Protein AF-A0A1S8B8C2-F1 (afdb_monomer_lite)

Radius of gyration: 16.35 Å; chains: 1; bounding box: 30×33×63 Å

Organism: NCBI:txid420778

Foldseek 3Di:
DDDPDDDDLLVDAPVHAAAPEDELCVQQNDDVLVVLDGDPSSLVSLLVSCVSQVVRVYFYEYPPQDPPPPSSSVSVQLSNVVSPGRDYDDPCVVVVVVDDPPDSDPPDDPPD

pLDDT: mean 82.97, std 16.36, range [35.88, 97.81]

Secondary structure (DSSP, 8-state):
--------TTS--TTT-SEEEEEHHHHT-STTGGGTS--HHHHHHHHHHHHHHHHTT-EEEEE----SSHHHHHHHHHHHHHTT-SB---S-HHHHHHS-SS-S--TTS---

InterPro domains:
  IPR051236 Histone acetyltransferase RTT109-like [PTHR31571] (10-101)

Structure (mmCIF, N/CA/C/O backbone):
data_AF-A0A1S8B8C2-F1
#
_entry.id   AF-A0A1S8B8C2-F1
#
loop_
_atom_site.group_PDB
_atom_site.id
_atom_site.type_symbol
_atom_site.label_atom_id
_atom_site.label_alt_id
_atom_site.label_comp_id
_atom_site.label_asym_id
_atom_site.label_entity_id
_atom_site.label_seq_id
_atom_site.pdbx_PDB_ins_code
_atom_site.Cartn_x
_atom_site.Cartn_y
_atom_site.Cartn_z
_atom_site.occupancy
_atom_site.B_iso_or_equiv
_atom_site.auth_seq_id
_atom_site.auth_comp_id
_atom_site.auth_asym_id
_atom_site.auth_atom_id
_atom_site.pdbx_PDB_model_num
ATOM 1 N N . MET A 1 1 ? -11.289 17.512 36.347 1.00 37.88 1 MET A N 1
ATOM 2 C CA . MET A 1 1 ? -10.436 17.604 35.142 1.00 37.88 1 MET A CA 1
ATOM 3 C C . MET A 1 1 ? -10.036 16.193 34.740 1.00 37.88 1 MET A C 1
ATOM 5 O O . MET A 1 1 ? -9.340 15.548 35.509 1.00 37.88 1 MET A O 1
ATOM 9 N N . GLN A 1 2 ? -10.527 15.674 33.611 1.00 40.94 2 GLN A N 1
ATOM 10 C CA . GLN A 1 2 ? -9.986 14.432 33.044 1.00 40.94 2 GLN A CA 1
ATOM 11 C C . GLN A 1 2 ? -8.640 14.750 32.377 1.00 40.94 2 GLN A C 1
ATOM 13 O O . GLN A 1 2 ? -8.565 15.756 31.668 1.00 40.94 2 GLN A O 1
ATOM 18 N N . PRO A 1 3 ? -7.582 13.951 32.596 1.00 53.09 3 PRO A N 1
ATOM 19 C CA . PRO A 1 3 ? -6.315 14.180 31.925 1.00 53.09 3 PRO A CA 1
ATOM 20 C C . PRO A 1 3 ? -6.496 13.920 30.426 1.00 53.09 3 PRO A C 1
ATOM 22 O O . PRO A 1 3 ? -7.068 12.908 30.022 1.00 53.09 3 PRO A O 1
ATOM 25 N N . SER A 1 4 ? -6.019 14.851 29.602 1.00 51.94 4 SER A N 1
ATOM 26 C CA . SER A 1 4 ? -5.950 14.708 28.153 1.00 51.94 4 SER A CA 1
ATOM 27 C C . SER A 1 4 ? -4.981 13.581 27.802 1.00 51.94 4 SER A C 1
ATOM 29 O O . SER A 1 4 ? -3.775 13.776 27.669 1.00 51.94 4 SER A O 1
ATOM 31 N N . SER A 1 5 ? -5.511 12.370 27.656 1.00 56.09 5 SER A N 1
ATOM 32 C CA . SER A 1 5 ? -4.779 11.254 27.075 1.00 56.09 5 SER A CA 1
ATOM 33 C C . SER A 1 5 ? -4.371 11.640 25.653 1.00 56.09 5 SER A C 1
ATOM 35 O O . SER A 1 5 ? -5.231 11.811 24.783 1.00 56.09 5 SER A O 1
ATOM 37 N N . GLY A 1 6 ? -3.065 11.776 25.408 1.00 59.19 6 GLY A N 1
ATOM 38 C CA . GLY A 1 6 ? -2.514 11.755 24.053 1.00 59.19 6 GLY A CA 1
ATOM 39 C C . GLY A 1 6 ? -3.019 10.521 23.289 1.00 59.19 6 GLY A C 1
ATOM 40 O O . GLY A 1 6 ? -3.551 9.598 23.911 1.00 59.19 6 GLY A O 1
ATOM 41 N N . PRO A 1 7 ? -2.915 10.487 21.949 1.00 49.34 7 PRO A N 1
ATOM 42 C CA . PRO A 1 7 ? -3.485 9.398 21.165 1.00 49.34 7 PRO A CA 1
ATOM 43 C C . PRO A 1 7 ? -2.937 8.062 21.672 1.00 49.34 7 PRO A C 1
ATOM 45 O O . PRO A 1 7 ? -1.757 7.757 21.519 1.00 49.34 7 PRO A O 1
ATOM 48 N N . THR A 1 8 ? -3.804 7.279 22.310 1.00 58.06 8 THR A N 1
ATOM 49 C CA . THR A 1 8 ? -3.494 5.910 22.699 1.00 58.06 8 THR A CA 1
ATOM 50 C C . THR A 1 8 ? -3.240 5.113 21.421 1.00 58.06 8 THR A C 1
ATOM 52 O O . THR A 1 8 ? -3.857 5.368 20.380 1.00 58.06 8 THR A O 1
ATOM 55 N N . LEU A 1 9 ? -2.322 4.144 21.477 1.00 58.97 9 LEU A N 1
ATOM 56 C CA . LEU A 1 9 ? -1.929 3.320 20.322 1.00 58.97 9 LEU A CA 1
ATOM 57 C C . LEU A 1 9 ? -3.110 2.554 19.680 1.00 58.97 9 LEU A C 1
ATOM 59 O O . LEU A 1 9 ? -2.959 2.004 18.587 1.00 58.97 9 LEU A O 1
ATOM 63 N N . ASP A 1 10 ? -4.286 2.567 20.314 1.00 67.88 10 ASP A N 1
ATOM 64 C CA . ASP A 1 10 ? -5.479 1.805 19.941 1.00 67.88 10 ASP A CA 1
ATOM 65 C C . ASP A 1 10 ? -6.710 2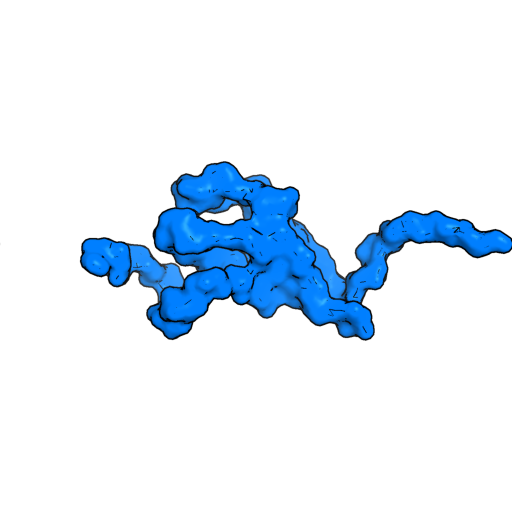.681 19.658 1.00 67.88 10 ASP A C 1
ATOM 67 O O . ASP A 1 10 ? -7.845 2.211 19.714 1.00 67.88 10 ASP A O 1
ATOM 71 N N . ARG A 1 11 ? -6.504 3.958 19.304 1.00 82.31 11 ARG A N 1
ATOM 72 C CA . ARG A 1 11 ? -7.590 4.884 18.929 1.00 82.31 11 ARG A CA 1
ATOM 73 C C . ARG A 1 11 ? -8.522 4.334 17.836 1.00 82.31 11 ARG A C 1
ATOM 75 O O . ARG A 1 11 ? -9.713 4.640 17.842 1.00 82.31 11 ARG A O 1
ATOM 82 N N . PHE A 1 12 ? -7.986 3.544 16.906 1.00 88.06 12 PHE A N 1
ATOM 83 C CA . PHE A 1 12 ? -8.731 2.979 15.780 1.00 88.06 12 PHE A CA 1
ATOM 84 C C . PHE A 1 12 ? -8.633 1.454 15.751 1.00 88.06 12 PHE A C 1
ATOM 86 O O . PHE A 1 12 ? -7.537 0.896 15.857 1.00 88.06 12 PHE A O 1
ATOM 93 N N . ASN A 1 13 ? -9.777 0.793 15.583 1.00 92.00 13 ASN A N 1
ATOM 94 C CA . ASN A 1 13 ? -9.913 -0.661 15.501 1.00 92.00 13 ASN A CA 1
ATOM 95 C C . ASN A 1 13 ? -11.188 -1.041 14.720 1.00 92.00 13 ASN A C 1
ATOM 97 O O . ASN A 1 13 ? -11.907 -0.170 14.230 1.00 92.00 13 ASN A O 1
ATOM 101 N N . SER A 1 14 ? -11.470 -2.338 14.598 1.00 93.25 14 SER A N 1
ATOM 102 C CA . SER A 1 14 ? -12.595 -2.852 13.807 1.00 93.25 14 SER A CA 1
ATOM 103 C C . SER A 1 14 ? -13.992 -2.396 14.254 1.00 93.25 14 SER A C 1
ATOM 105 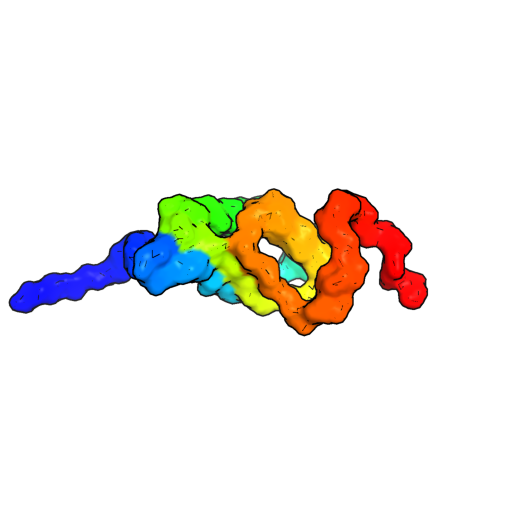O O . SER A 1 14 ? -14.923 -2.501 13.460 1.00 93.25 14 SER A O 1
ATOM 107 N N . THR A 1 15 ? -14.176 -1.880 15.476 1.00 94.44 15 THR A N 1
ATOM 108 C CA . THR A 1 15 ? -15.487 -1.384 15.943 1.00 94.44 15 THR A CA 1
ATOM 109 C C . THR A 1 15 ? -15.788 0.037 15.476 1.00 94.44 15 THR A C 1
ATOM 111 O O . THR A 1 15 ? -16.950 0.433 15.442 1.00 94.44 15 THR A O 1
ATOM 114 N N . ASN A 1 16 ? -14.760 0.813 15.113 1.00 94.44 16 ASN A N 1
ATOM 115 C CA . ASN A 1 16 ? -14.900 2.228 14.761 1.00 94.44 16 ASN A CA 1
ATOM 116 C C . ASN A 1 16 ? -14.247 2.607 13.425 1.00 94.44 16 ASN A C 1
ATOM 118 O O . ASN A 1 16 ? -14.250 3.775 13.036 1.00 94.44 16 ASN A O 1
ATOM 122 N N . SER A 1 17 ? -13.643 1.651 12.723 1.00 94.38 17 SER A N 1
ATOM 123 C CA . SER A 1 17 ? -12.959 1.872 11.455 1.00 94.38 17 SER A CA 1
ATOM 124 C C . SER A 1 17 ? -12.906 0.585 10.640 1.00 94.38 17 SER A C 1
ATOM 126 O O . SER A 1 17 ? -12.762 -0.507 11.178 1.00 94.38 17 SER A O 1
ATOM 128 N N . TYR A 1 18 ? -12.982 0.720 9.317 1.00 95.50 18 TYR A N 1
ATOM 129 C CA . TYR A 1 18 ? -12.834 -0.411 8.395 1.00 95.50 18 TYR A CA 1
ATOM 130 C C . TYR A 1 18 ? -11.419 -0.486 7.804 1.00 95.50 18 TYR A C 1
ATOM 132 O O . TYR A 1 18 ? -10.830 -1.563 7.688 1.00 95.50 18 TYR A O 1
ATOM 140 N N . TYR A 1 19 ? -10.840 0.675 7.479 1.00 96.56 19 TYR A N 1
ATOM 141 C CA . TYR A 1 19 ? -9.507 0.785 6.893 1.00 96.56 19 TYR A CA 1
ATOM 142 C C . TYR A 1 19 ? -8.483 1.351 7.873 1.00 96.56 19 TYR A C 1
ATOM 144 O O . TYR A 1 19 ? -8.769 2.277 8.627 1.00 96.56 19 TYR A O 1
ATOM 152 N N . ALA A 1 20 ? -7.245 0.880 7.749 1.00 96.19 20 ALA A N 1
ATOM 153 C CA . ALA A 1 20 ? -6.065 1.651 8.119 1.00 96.19 20 ALA A CA 1
ATOM 154 C C . ALA A 1 20 ? -5.505 2.267 6.829 1.00 96.19 20 ALA A C 1
ATOM 156 O O . ALA A 1 20 ? -4.829 1.589 6.055 1.00 96.19 20 ALA A O 1
ATOM 157 N N . SER A 1 21 ? -5.869 3.523 6.560 1.00 96.12 21 SER A N 1
ATOM 158 C CA . SER A 1 21 ? -5.620 4.188 5.276 1.00 96.12 21 SER A CA 1
ATOM 159 C C . SER A 1 21 ? -4.551 5.272 5.406 1.00 96.12 21 SER A C 1
ATOM 161 O O . SER A 1 21 ? -4.697 6.183 6.220 1.00 96.12 21 SER A O 1
ATOM 163 N N . VAL A 1 22 ? -3.497 5.215 4.587 1.00 95.94 22 VAL A N 1
ATOM 164 C CA . VAL A 1 22 ? -2.386 6.182 4.640 1.00 95.94 22 VAL A CA 1
ATOM 165 C C . VAL A 1 22 ? -1.822 6.514 3.257 1.00 95.94 22 VAL A C 1
ATOM 167 O O . VAL A 1 22 ? -1.952 5.752 2.302 1.00 95.94 22 VAL A O 1
ATOM 170 N N . SER A 1 23 ? -1.182 7.679 3.165 1.00 95.50 23 SER A N 1
ATOM 171 C CA . SER A 1 23 ? -0.418 8.107 1.995 1.00 95.50 23 SER A CA 1
ATOM 172 C C . SER A 1 23 ? 0.824 7.239 1.827 1.00 95.50 23 SER A C 1
ATOM 174 O O . SER A 1 23 ? 1.744 7.345 2.638 1.00 95.50 23 SER A O 1
ATOM 176 N N . PHE A 1 24 ? 0.901 6.450 0.757 1.00 93.50 24 PHE A N 1
ATOM 177 C CA . PHE A 1 24 ? 2.097 5.664 0.443 1.00 93.50 24 PHE A CA 1
ATOM 178 C C . PHE A 1 24 ? 3.379 6.520 0.370 1.00 93.50 24 PHE A C 1
ATOM 180 O O . PHE A 1 24 ? 4.380 6.182 1.006 1.00 93.50 24 PHE A O 1
ATOM 187 N N . PRO A 1 25 ? 3.375 7.684 -0.313 1.00 92.19 25 PRO A N 1
ATOM 188 C CA . PRO A 1 25 ? 4.553 8.545 -0.401 1.00 92.19 25 PRO A CA 1
ATOM 189 C C . PRO A 1 25 ? 5.025 9.072 0.950 1.00 92.19 25 PRO A C 1
ATOM 191 O O . PRO A 1 25 ? 6.225 9.216 1.148 1.00 92.19 25 PRO A O 1
ATOM 194 N N . LYS A 1 26 ? 4.095 9.370 1.867 1.00 94.12 26 LYS A N 1
ATOM 195 C CA . LYS A 1 26 ? 4.447 9.909 3.186 1.00 94.12 26 LYS A CA 1
ATOM 196 C C . LYS A 1 26 ? 4.846 8.815 4.175 1.00 94.12 26 LYS A C 1
ATOM 198 O O . LYS A 1 26 ? 5.637 9.095 5.063 1.00 94.12 26 LYS A O 1
ATOM 203 N N . SER A 1 27 ? 4.298 7.602 4.054 1.00 94.50 27 SER A N 1
ATOM 204 C CA . SER A 1 27 ? 4.537 6.522 5.023 1.00 94.50 27 SER A CA 1
ATOM 205 C C . SER A 1 27 ? 5.612 5.518 4.608 1.00 94.50 27 SER A C 1
ATOM 207 O O . SER A 1 27 ? 6.135 4.821 5.474 1.00 94.50 27 SER A O 1
ATOM 209 N N . VAL A 1 28 ? 5.917 5.408 3.312 1.00 93.00 28 VAL A N 1
ATOM 210 C CA . VAL A 1 28 ? 6.891 4.449 2.754 1.00 93.00 28 VAL A CA 1
ATOM 211 C C . VAL A 1 28 ? 7.932 5.144 1.866 1.00 93.00 28 VAL A C 1
ATOM 213 O O . VAL A 1 28 ? 9.100 4.759 1.866 1.00 93.00 28 VAL A O 1
ATOM 216 N N . GLY A 1 29 ? 7.537 6.189 1.132 1.00 89.19 29 GLY A N 1
ATOM 217 C CA . GLY A 1 29 ? 8.417 6.945 0.230 1.00 89.19 29 GLY A CA 1
ATOM 218 C C . GLY A 1 29 ? 8.355 6.484 -1.233 1.00 89.19 29 GLY A C 1
ATOM 219 O O . GLY A 1 29 ? 8.093 5.320 -1.522 1.00 89.19 29 GLY A O 1
ATOM 220 N N . ARG A 1 30 ? 8.603 7.413 -2.173 1.00 78.44 30 ARG A N 1
ATOM 221 C CA . ARG A 1 30 ? 8.492 7.184 -3.635 1.00 78.44 30 ARG A CA 1
ATOM 222 C C . ARG A 1 30 ? 9.808 6.83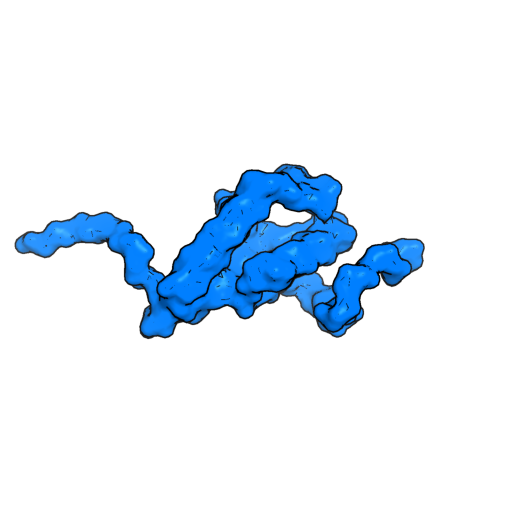9 -4.340 1.00 78.44 30 ARG A C 1
ATOM 224 O O . ARG A 1 30 ? 9.776 6.093 -5.307 1.00 78.44 30 ARG A O 1
ATOM 231 N N . ALA A 1 31 ? 10.939 7.372 -3.874 1.00 67.12 31 ALA A N 1
ATOM 232 C CA . ALA A 1 31 ? 12.160 7.498 -4.682 1.00 67.12 31 ALA A CA 1
ATOM 233 C C . ALA A 1 31 ? 12.655 6.184 -5.319 1.00 67.12 31 ALA A C 1
ATOM 235 O O . ALA A 1 31 ? 12.904 6.154 -6.514 1.00 67.12 31 ALA A O 1
ATOM 236 N N . HIS A 1 32 ? 12.738 5.092 -4.555 1.00 61.59 32 HIS A N 1
ATOM 237 C CA . HIS A 1 32 ? 13.231 3.811 -5.084 1.00 61.59 32 HIS A CA 1
ATOM 238 C C . HIS A 1 32 ? 12.164 2.972 -5.794 1.00 61.59 32 HIS A C 1
ATOM 240 O O . HIS A 1 32 ? 12.482 2.267 -6.742 1.00 61.59 32 HIS A O 1
ATOM 246 N N . TRP A 1 33 ? 10.889 3.116 -5.424 1.00 68.75 33 TRP A N 1
ATOM 247 C CA . TRP A 1 33 ? 9.790 2.474 -6.151 1.00 68.75 33 TRP A CA 1
ATOM 248 C C . TRP A 1 33 ? 9.681 2.971 -7.591 1.00 68.75 33 TRP A C 1
ATOM 250 O O . TRP A 1 33 ? 9.304 2.209 -8.473 1.00 68.75 33 TRP A O 1
ATOM 260 N N . LEU A 1 34 ? 10.063 4.227 -7.844 1.00 66.62 34 LEU A N 1
ATOM 261 C CA . LEU A 1 34 ? 10.156 4.785 -9.19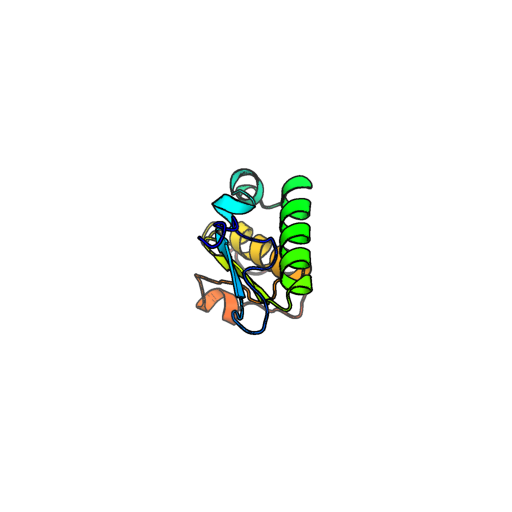3 1.00 66.62 34 LEU A CA 1
ATOM 262 C C . LEU A 1 34 ? 11.278 4.161 -10.041 1.00 66.62 34 LEU A C 1
ATOM 264 O O . LEU A 1 34 ? 11.309 4.399 -11.240 1.00 66.62 34 LEU A O 1
ATOM 268 N N . ASN A 1 35 ? 12.156 3.340 -9.460 1.00 72.00 35 ASN A N 1
ATOM 269 C CA . ASN A 1 35 ? 13.151 2.559 -10.200 1.00 72.00 35 ASN A CA 1
ATOM 270 C C . ASN A 1 35 ? 12.683 1.116 -10.459 1.00 72.00 35 ASN A C 1
ATOM 272 O O . ASN A 1 35 ? 13.451 0.305 -10.966 1.00 72.00 35 ASN A O 1
ATOM 276 N N . GLY A 1 36 ? 11.437 0.790 -10.103 1.00 69.56 36 GLY A N 1
ATOM 277 C CA . GLY A 1 36 ? 10.822 -0.509 -10.356 1.00 69.56 36 GLY A CA 1
ATOM 278 C C . GLY A 1 36 ? 10.931 -1.517 -9.215 1.00 69.56 36 GLY A C 1
ATOM 279 O O . GLY A 1 36 ? 10.216 -2.501 -9.260 1.00 69.56 36 GLY A O 1
ATOM 280 N N . GLU A 1 37 ? 11.726 -1.295 -8.165 1.00 81.06 37 GLU A N 1
ATOM 281 C CA . GLU A 1 37 ? 11.823 -2.246 -7.045 1.00 81.06 37 GLU A CA 1
ATOM 282 C C . GLU A 1 37 ? 11.854 -1.537 -5.680 1.00 81.06 37 GLU A C 1
ATOM 284 O O . GLU A 1 37 ? 12.551 -0.529 -5.515 1.00 81.06 37 GLU A O 1
ATOM 289 N N . PRO A 1 38 ? 11.128 -2.046 -4.668 1.00 87.19 38 PRO A N 1
ATOM 290 C CA . PRO A 1 38 ? 11.213 -1.521 -3.314 1.00 87.19 38 PRO A CA 1
ATOM 291 C C . PRO A 1 38 ? 12.552 -1.845 -2.654 1.00 87.19 38 PRO A C 1
ATOM 293 O O . PRO A 1 38 ? 13.081 -2.949 -2.768 1.00 87.19 38 PRO A O 1
ATOM 296 N N . THR A 1 39 ? 13.066 -0.920 -1.844 1.00 91.50 39 THR A N 1
ATOM 297 C CA . THR A 1 39 ? 14.196 -1.241 -0.962 1.00 91.50 39 THR A CA 1
ATOM 298 C C . THR A 1 39 ? 13.766 -2.156 0.185 1.00 91.50 39 THR A C 1
ATOM 300 O O . THR A 1 39 ? 12.599 -2.185 0.587 1.00 91.50 39 THR A O 1
ATOM 303 N N . ALA A 1 40 ? 14.731 -2.841 0.806 1.00 92.69 40 ALA A N 1
ATOM 304 C CA . ALA A 1 40 ? 14.486 -3.643 2.007 1.00 92.69 40 ALA A CA 1
ATOM 305 C C . ALA A 1 40 ? 13.825 -2.830 3.139 1.00 92.69 40 ALA A C 1
ATOM 307 O O . ALA A 1 40 ? 12.935 -3.329 3.828 1.00 92.69 40 ALA A O 1
ATOM 308 N N . HIS A 1 41 ? 14.209 -1.559 3.297 1.00 93.31 41 HIS A N 1
ATOM 309 C CA . HIS A 1 41 ? 13.591 -0.655 4.266 1.00 93.31 41 HIS A CA 1
ATOM 310 C C . HIS A 1 41 ? 12.124 -0.358 3.919 1.00 93.31 41 HIS A C 1
ATOM 312 O O . HIS A 1 41 ? 11.258 -0.405 4.789 1.00 93.31 41 HIS A O 1
ATOM 318 N N . GLN A 1 42 ? 11.813 -0.113 2.644 1.00 93.56 42 GLN A N 1
ATOM 319 C CA . GLN A 1 42 ? 10.436 0.121 2.204 1.00 93.56 42 GLN A CA 1
ATOM 320 C C . GLN A 1 42 ? 9.554 -1.113 2.403 1.00 93.56 42 GLN A C 1
ATOM 322 O O . GLN A 1 42 ? 8.449 -0.987 2.930 1.00 93.56 42 GLN A O 1
ATOM 327 N N . LEU A 1 43 ? 10.058 -2.306 2.072 1.00 94.50 43 LEU A N 1
ATOM 328 C CA . LEU A 1 43 ? 9.367 -3.565 2.365 1.00 94.50 43 LEU A CA 1
ATOM 329 C C . LEU A 1 43 ? 9.149 -3.753 3.868 1.00 94.50 43 LEU A C 1
ATOM 331 O O . LEU A 1 43 ? 8.062 -4.143 4.290 1.00 94.50 43 LEU A O 1
ATOM 335 N N . HIS A 1 44 ? 10.149 -3.437 4.697 1.00 96.12 44 HIS A N 1
ATOM 336 C CA . HIS A 1 44 ? 10.013 -3.500 6.150 1.00 96.12 44 HIS A CA 1
ATOM 337 C C . HIS A 1 44 ? 8.880 -2.593 6.660 1.00 96.12 44 HIS A C 1
ATOM 339 O O . HIS A 1 44 ? 8.053 -3.041 7.460 1.00 96.12 44 HIS A O 1
ATOM 345 N N . LEU A 1 45 ? 8.798 -1.353 6.163 1.00 96.62 45 LEU A N 1
ATOM 346 C CA . LEU A 1 45 ? 7.734 -0.409 6.514 1.00 96.62 45 LEU A CA 1
ATOM 347 C C . LEU A 1 45 ? 6.352 -0.907 6.079 1.00 96.62 45 LEU A C 1
ATOM 349 O O . LEU A 1 45 ? 5.432 -0.910 6.898 1.00 96.62 45 LEU A O 1
ATOM 353 N N . VAL A 1 46 ? 6.208 -1.366 4.831 1.00 96.31 46 VAL A N 1
ATOM 354 C CA . VAL A 1 46 ? 4.947 -1.924 4.307 1.00 96.31 46 VAL A CA 1
ATOM 355 C C . VAL A 1 46 ? 4.489 -3.095 5.174 1.00 96.31 46 VAL A C 1
ATOM 357 O O . VAL A 1 46 ? 3.383 -3.075 5.715 1.00 96.31 46 VAL A O 1
ATOM 360 N N . ARG A 1 47 ? 5.371 -4.069 5.414 1.00 97.69 47 ARG A N 1
ATOM 361 C CA . ARG A 1 47 ? 5.091 -5.238 6.259 1.00 97.69 47 ARG A CA 1
ATOM 362 C C . ARG A 1 47 ? 4.696 -4.846 7.678 1.00 97.69 47 ARG A C 1
ATOM 364 O O . ARG A 1 47 ? 3.748 -5.400 8.233 1.00 97.69 47 ARG A O 1
ATOM 371 N N . GLY A 1 48 ? 5.411 -3.897 8.280 1.00 97.69 48 GLY A N 1
ATOM 372 C CA . GLY A 1 48 ? 5.115 -3.390 9.619 1.00 97.69 48 GLY A CA 1
ATOM 373 C C . GLY A 1 48 ? 3.736 -2.735 9.704 1.00 97.69 48 GLY A C 1
ATOM 374 O O . GLY A 1 48 ? 2.950 -3.066 10.593 1.00 97.69 48 GLY A O 1
ATOM 375 N N . GLN A 1 49 ? 3.416 -1.865 8.746 1.00 97.12 49 GLN A N 1
ATOM 376 C CA . GLN A 1 49 ? 2.130 -1.170 8.667 1.00 97.12 49 GLN A CA 1
ATOM 377 C C . GLN A 1 49 ? 0.974 -2.150 8.417 1.00 97.12 49 GLN A C 1
ATOM 379 O O . GLN A 1 49 ? -0.036 -2.087 9.120 1.00 97.12 49 GLN A O 1
ATOM 384 N N . ILE A 1 50 ? 1.142 -3.113 7.502 1.00 97.75 50 ILE A N 1
ATOM 385 C CA . ILE A 1 50 ? 0.147 -4.161 7.234 1.00 97.75 50 ILE A CA 1
ATOM 386 C C . ILE A 1 50 ? -0.106 -5.011 8.482 1.00 97.75 50 ILE A C 1
ATOM 388 O O . ILE A 1 50 ? -1.262 -5.197 8.868 1.00 97.75 50 ILE A O 1
ATOM 392 N N . ARG A 1 51 ? 0.947 -5.495 9.155 1.00 97.75 51 ARG A N 1
ATOM 393 C CA . ARG A 1 51 ? 0.794 -6.261 10.405 1.00 97.75 51 ARG A CA 1
ATOM 394 C C . ARG A 1 51 ? 0.102 -5.438 11.489 1.00 97.75 51 ARG A C 1
ATOM 396 O O . ARG A 1 51 ? -0.783 -5.952 12.169 1.00 97.75 51 ARG A O 1
ATOM 403 N N . GLY A 1 52 ? 0.478 -4.169 11.640 1.00 95.56 52 GLY A N 1
ATOM 404 C CA . GLY A 1 52 ? -0.113 -3.262 12.623 1.00 95.56 52 GLY A CA 1
ATOM 405 C C . GLY A 1 52 ? -1.607 -3.018 12.397 1.00 95.56 52 GLY A C 1
ATOM 406 O O . GLY A 1 52 ? -2.368 -3.001 13.367 1.00 95.56 52 GLY A O 1
ATOM 407 N N . ALA A 1 53 ? -2.026 -2.879 11.137 1.00 95.94 53 ALA A N 1
ATOM 408 C CA . ALA A 1 53 ? -3.429 -2.757 10.750 1.00 95.94 53 ALA A CA 1
ATOM 409 C C . ALA A 1 53 ? -4.205 -4.057 11.007 1.00 95.94 53 ALA A C 1
ATOM 411 O O . ALA A 1 53 ? -5.229 -4.035 11.689 1.00 95.94 53 ALA A O 1
ATOM 412 N N . LYS A 1 54 ? -3.672 -5.201 10.555 1.00 96.00 54 LYS A N 1
ATOM 413 C CA . LYS A 1 54 ? -4.296 -6.519 10.759 1.00 96.00 54 LYS A CA 1
ATOM 414 C C . LYS A 1 54 ? -4.460 -6.856 12.243 1.00 96.00 54 LYS A C 1
ATOM 416 O O . LYS A 1 54 ? -5.521 -7.327 12.636 1.00 96.00 54 LYS A O 1
ATOM 421 N N . LYS A 1 55 ? -3.472 -6.530 13.089 1.00 95.81 55 LYS A N 1
ATOM 422 C CA . LYS A 1 55 ? -3.556 -6.707 14.554 1.00 95.81 55 LYS A CA 1
ATOM 423 C C . LYS A 1 55 ? -4.725 -5.932 15.184 1.00 95.81 55 LYS A C 1
ATOM 425 O O . LYS A 1 55 ? -5.236 -6.348 16.215 1.00 95.81 55 LYS A O 1
ATOM 430 N N . ARG A 1 56 ? -5.157 -4.829 14.565 1.00 93.69 56 ARG A N 1
ATOM 431 C CA . ARG A 1 56 ? -6.298 -4.001 15.002 1.00 93.69 56 ARG A CA 1
ATOM 432 C C . ARG A 1 56 ? -7.625 -4.403 14.347 1.00 93.69 56 ARG A C 1
ATOM 434 O O . ARG A 1 56 ? -8.622 -3.709 14.527 1.00 93.69 56 ARG A O 1
ATOM 441 N N . GLY A 1 57 ? -7.640 -5.482 13.561 1.00 95.38 57 GLY A N 1
ATOM 442 C CA . GLY A 1 57 ? -8.810 -5.905 12.789 1.00 95.38 57 GLY A CA 1
ATOM 443 C C . GLY A 1 57 ? -9.136 -4.988 11.604 1.00 95.38 57 GLY A C 1
ATOM 444 O O . GLY A 1 57 ? -10.257 -5.015 11.109 1.00 95.38 57 GLY A O 1
ATOM 445 N N . LEU A 1 58 ? -8.181 -4.165 11.156 1.00 96.62 58 LEU A N 1
ATOM 446 C CA . LEU A 1 58 ? -8.373 -3.199 10.073 1.00 96.62 58 LEU A CA 1
ATOM 447 C C . LEU A 1 58 ? -7.796 -3.710 8.755 1.00 96.62 58 LEU A C 1
ATOM 449 O O . LEU A 1 58 ? -6.773 -4.398 8.734 1.00 96.62 58 LEU A O 1
ATOM 453 N N . LYS A 1 59 ? -8.402 -3.295 7.639 1.00 97.81 59 LYS A N 1
ATOM 454 C CA . LYS A 1 59 ? -7.879 -3.558 6.294 1.00 97.81 59 LYS A CA 1
ATOM 455 C C . LYS A 1 59 ? -6.838 -2.492 5.916 1.00 97.81 59 LYS A C 1
ATOM 457 O O . LYS A 1 59 ? -7.203 -1.319 5.804 1.00 97.81 59 LYS A O 1
ATOM 462 N N . PRO A 1 60 ? -5.550 -2.847 5.727 1.00 97.69 60 PRO A N 1
ATOM 463 C CA . PRO A 1 60 ? -4.556 -1.883 5.268 1.00 97.69 60 PRO A CA 1
ATOM 464 C C . PRO A 1 60 ? -4.905 -1.388 3.863 1.00 97.69 60 PRO A C 1
ATOM 466 O O . PRO A 1 60 ? -5.243 -2.200 3.000 1.00 97.69 60 PRO A O 1
ATOM 469 N N . ARG A 1 61 ? -4.804 -0.075 3.640 1.00 97.25 61 ARG A N 1
ATOM 470 C CA . ARG A 1 61 ? -5.001 0.576 2.340 1.00 97.25 61 ARG A CA 1
ATOM 471 C C . ARG A 1 61 ? -3.989 1.704 2.164 1.00 97.25 61 ARG A C 1
ATOM 473 O O . ARG A 1 61 ? -3.798 2.533 3.052 1.00 97.25 61 ARG A O 1
ATOM 480 N N . TYR A 1 62 ? -3.399 1.777 0.982 1.00 95.62 62 TYR A N 1
ATOM 481 C CA . TYR A 1 62 ? -2.457 2.827 0.609 1.00 95.62 62 TYR A CA 1
ATOM 482 C C . TYR A 1 62 ? -3.055 3.699 -0.483 1.00 95.62 62 TYR A C 1
ATOM 484 O O . TYR A 1 62 ? -3.581 3.158 -1.444 1.00 95.62 62 TYR A O 1
ATOM 492 N N . TRP A 1 63 ? -2.970 5.023 -0.366 1.00 94.19 63 TRP A N 1
ATOM 493 C CA . TRP A 1 63 ? -3.340 5.953 -1.442 1.00 94.19 63 TRP A CA 1
ATOM 494 C C . TRP A 1 63 ? -2.127 6.741 -1.943 1.00 94.19 63 TRP A C 1
ATOM 496 O O . TRP A 1 63 ? -1.117 6.866 -1.244 1.00 94.19 63 TRP A O 1
ATOM 506 N N . GLY A 1 64 ? -2.227 7.294 -3.155 1.00 90.69 64 GLY A N 1
ATOM 507 C CA . GLY A 1 64 ? -1.131 8.033 -3.791 1.00 90.69 64 GLY A CA 1
ATOM 508 C C . GLY A 1 64 ? -0.023 7.133 -4.347 1.00 90.69 64 GLY A C 1
ATOM 509 O O . GLY A 1 64 ? 1.140 7.557 -4.377 1.00 90.69 64 GLY A O 1
ATOM 510 N N . THR A 1 65 ? -0.391 5.909 -4.737 1.00 88.81 65 THR A N 1
ATOM 511 C CA . THR A 1 65 ? 0.413 5.008 -5.571 1.00 88.81 65 THR A CA 1
ATOM 512 C C . THR A 1 65 ? 0.648 5.660 -6.951 1.00 88.81 65 THR A C 1
ATOM 514 O O . THR A 1 65 ? -0.088 6.569 -7.332 1.00 88.81 65 THR A O 1
ATOM 517 N N . PRO A 1 66 ? 1.735 5.330 -7.670 1.00 85.44 66 PRO A N 1
ATOM 518 C CA . PRO A 1 66 ? 2.041 5.948 -8.952 1.00 85.44 66 PRO A CA 1
ATOM 519 C C . PRO A 1 66 ? 1.085 5.444 -10.034 1.00 85.44 66 PRO A C 1
ATOM 521 O O . PRO A 1 66 ? 0.785 4.256 -10.087 1.00 85.44 66 PRO A O 1
ATOM 524 N N . ASN A 1 67 ? 0.683 6.336 -10.940 1.00 83.75 67 ASN A N 1
ATOM 525 C CA . ASN A 1 67 ? -0.168 5.996 -12.092 1.00 83.75 67 ASN A CA 1
ATOM 526 C C . ASN A 1 67 ? 0.639 5.777 -13.372 1.00 83.75 67 ASN A C 1
ATOM 528 O O . ASN A 1 67 ? 0.166 5.146 -14.313 1.00 83.75 67 ASN A O 1
ATOM 532 N N . TRP A 1 68 ? 1.872 6.279 -13.383 1.00 83.25 68 TRP A N 1
ATOM 533 C CA . TRP A 1 68 ? 2.834 6.171 -14.467 1.00 83.25 68 TRP A CA 1
ATOM 534 C C . TRP A 1 68 ? 4.258 6.299 -13.887 1.00 83.25 68 TRP A C 1
ATOM 536 O O . TRP A 1 68 ? 4.419 7.008 -12.886 1.00 83.25 68 TRP A O 1
ATOM 546 N N . PRO A 1 69 ? 5.293 5.669 -14.479 1.00 86.38 69 PRO A N 1
ATOM 547 C CA 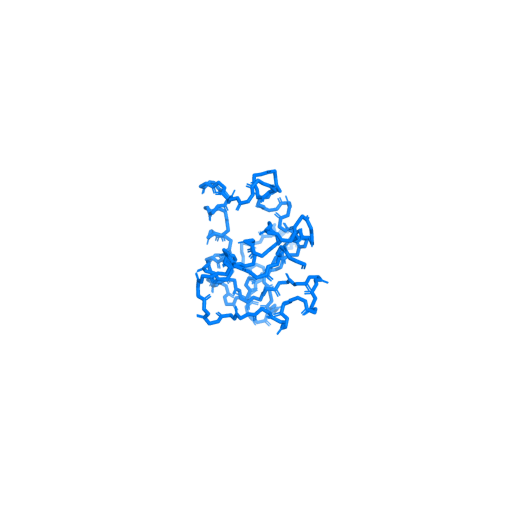. PRO A 1 69 ? 5.252 4.710 -15.593 1.00 86.38 69 PRO A CA 1
ATOM 548 C C . PRO A 1 69 ? 4.474 3.421 -15.290 1.00 86.38 69 PRO A C 1
ATOM 550 O O . PRO A 1 69 ? 4.422 2.973 -14.145 1.00 86.38 69 PRO A O 1
ATOM 553 N N . ILE A 1 70 ? 3.875 2.813 -16.323 1.00 87.12 70 ILE A N 1
ATOM 554 C CA . ILE A 1 70 ? 2.989 1.635 -16.196 1.00 87.12 70 ILE A CA 1
ATOM 555 C C . ILE A 1 70 ? 3.694 0.458 -15.508 1.00 87.12 70 ILE A C 1
ATOM 557 O O . ILE A 1 70 ? 3.121 -0.151 -14.609 1.00 87.12 70 ILE A O 1
ATOM 561 N N . GLY A 1 71 ? 4.950 0.172 -15.871 1.00 84.50 71 GLY A N 1
ATOM 562 C CA . GLY A 1 71 ? 5.719 -0.914 -15.251 1.00 84.50 71 GLY A CA 1
ATOM 563 C C . GLY A 1 71 ? 5.888 -0.734 -13.739 1.00 84.50 71 GLY A C 1
ATOM 564 O O . GLY A 1 71 ? 5.678 -1.671 -12.977 1.00 84.50 71 GLY A O 1
ATOM 565 N N . ILE A 1 72 ? 6.167 0.494 -13.294 1.00 87.25 72 ILE A N 1
ATOM 566 C CA . ILE A 1 72 ? 6.310 0.833 -11.870 1.00 87.25 72 ILE A CA 1
ATOM 567 C C . ILE A 1 72 ? 4.977 0.715 -11.133 1.00 87.25 72 ILE A C 1
ATOM 569 O O . ILE A 1 72 ? 4.928 0.174 -10.029 1.00 87.25 72 ILE A O 1
ATOM 573 N N . ARG A 1 73 ? 3.889 1.203 -11.737 1.00 89.25 73 ARG A N 1
ATOM 574 C CA . ARG A 1 73 ? 2.536 1.062 -11.185 1.00 89.25 73 ARG A CA 1
ATOM 575 C C . ARG A 1 73 ? 2.189 -0.408 -10.962 1.00 89.25 73 ARG A C 1
ATOM 577 O O . ARG A 1 73 ? 1.809 -0.778 -9.855 1.00 89.25 73 ARG A O 1
ATOM 584 N N . ASN A 1 74 ? 2.345 -1.229 -11.998 1.00 88.44 74 ASN A N 1
ATOM 585 C CA . ASN A 1 74 ? 2.004 -2.648 -11.952 1.00 88.44 74 ASN A CA 1
ATOM 586 C C . ASN A 1 74 ? 2.841 -3.376 -10.897 1.00 88.44 74 ASN A C 1
ATOM 588 O O . ASN A 1 74 ? 2.295 -4.078 -10.052 1.00 88.44 74 ASN A O 1
ATOM 592 N N . ARG A 1 75 ? 4.151 -3.109 -10.867 1.00 87.56 75 ARG A N 1
ATOM 593 C CA . ARG A 1 75 ? 5.052 -3.690 -9.874 1.00 87.56 75 ARG A CA 1
ATOM 594 C C . ARG A 1 75 ? 4.706 -3.267 -8.446 1.00 87.56 75 ARG A C 1
ATOM 596 O O . ARG A 1 75 ? 4.780 -4.074 -7.523 1.00 87.56 75 ARG A O 1
ATOM 603 N N . MET A 1 76 ? 4.260 -2.025 -8.244 1.00 89.94 76 MET A N 1
ATOM 604 C CA . MET A 1 76 ? 3.739 -1.597 -6.944 1.00 89.94 76 MET A CA 1
ATOM 605 C C . MET A 1 76 ? 2.472 -2.347 -6.543 1.00 89.94 76 MET A C 1
ATOM 607 O O . MET A 1 76 ? 2.347 -2.733 -5.381 1.00 89.94 76 MET A O 1
ATOM 611 N N . TRP A 1 77 ? 1.538 -2.556 -7.468 1.00 90.75 77 TRP A N 1
ATOM 612 C CA . TRP A 1 77 ? 0.330 -3.329 -7.187 1.00 90.75 77 TRP A CA 1
ATOM 613 C C . TRP A 1 77 ? 0.651 -4.774 -6.819 1.00 90.75 77 TRP A C 1
ATOM 615 O O . TRP A 1 77 ? 0.153 -5.239 -5.797 1.00 90.75 77 TRP A O 1
ATOM 625 N N . GLU A 1 78 ? 1.523 -5.434 -7.583 1.00 89.56 78 GLU A N 1
ATOM 626 C CA . GLU A 1 78 ? 1.996 -6.793 -7.302 1.00 89.56 78 GLU A CA 1
ATOM 627 C C . GLU A 1 78 ? 2.545 -6.901 -5.884 1.00 89.56 78 GLU A C 1
ATOM 629 O O . GLU A 1 78 ? 2.018 -7.662 -5.079 1.00 89.56 78 GLU A O 1
ATOM 634 N N . VAL A 1 79 ? 3.537 -6.077 -5.536 1.00 90.94 79 VAL A N 1
ATOM 635 C CA . VAL A 1 79 ? 4.165 -6.151 -4.215 1.00 90.94 79 VAL A CA 1
ATOM 636 C C . VAL A 1 79 ? 3.155 -5.856 -3.104 1.00 90.94 79 VAL A C 1
ATOM 638 O O . VAL A 1 79 ? 3.146 -6.536 -2.085 1.00 90.94 79 VAL A O 1
ATOM 641 N N . LEU A 1 80 ? 2.271 -4.864 -3.258 1.00 93.38 80 LEU A N 1
ATOM 642 C CA . LEU A 1 80 ? 1.262 -4.581 -2.229 1.00 93.38 80 LEU A CA 1
ATOM 643 C C . LEU A 1 80 ? 0.292 -5.755 -2.026 1.00 93.38 80 LEU A C 1
ATOM 645 O O . LEU A 1 80 ? -0.094 -6.034 -0.886 1.00 93.38 80 LEU A O 1
ATOM 649 N N . VAL A 1 81 ? -0.094 -6.438 -3.104 1.00 93.56 81 VAL A N 1
ATOM 650 C CA . VAL A 1 81 ? -0.939 -7.637 -3.049 1.00 93.56 81 VAL A CA 1
ATOM 651 C C . VAL A 1 81 ? -0.179 -8.815 -2.436 1.00 93.56 81 VAL A C 1
ATOM 653 O O . VAL A 1 81 ? -0.715 -9.459 -1.534 1.00 93.56 81 VAL A O 1
ATOM 656 N N . GLU A 1 82 ? 1.076 -9.045 -2.827 1.00 92.50 82 GLU A N 1
ATOM 657 C CA . GLU A 1 82 ? 1.955 -10.083 -2.267 1.00 92.50 82 GLU A CA 1
ATOM 658 C C . GLU A 1 82 ? 2.186 -9.898 -0.760 1.00 92.50 82 GLU A C 1
ATOM 660 O O . GLU A 1 82 ? 2.129 -10.857 0.008 1.00 92.50 82 GLU A O 1
ATOM 665 N N . GLU A 1 83 ? 2.371 -8.656 -0.307 1.00 94.81 83 GLU A N 1
ATOM 666 C CA . GLU A 1 83 ? 2.512 -8.319 1.115 1.00 94.81 83 GLU A CA 1
ATOM 667 C C . GLU A 1 83 ? 1.167 -8.372 1.877 1.00 94.81 83 GLU A C 1
ATOM 669 O O . GLU A 1 83 ? 1.110 -8.253 3.108 1.00 94.81 83 GLU A O 1
ATOM 67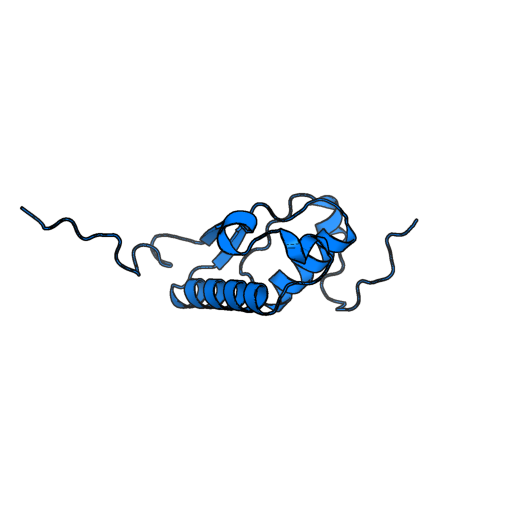4 N N . GLY A 1 84 ? 0.059 -8.594 1.164 1.00 95.44 84 GLY A N 1
ATOM 675 C CA . GLY A 1 84 ? -1.259 -8.848 1.729 1.00 95.44 84 GLY A CA 1
ATOM 676 C C . GLY A 1 84 ? -1.978 -7.587 2.195 1.00 95.44 84 GLY A C 1
ATOM 677 O O . GLY A 1 84 ? -2.564 -7.589 3.288 1.00 95.44 84 GLY A O 1
ATOM 678 N N . VAL A 1 85 ? -1.923 -6.516 1.397 1.00 96.50 85 VAL A N 1
ATOM 679 C CA . VAL A 1 85 ? -2.776 -5.333 1.573 1.00 96.50 85 VAL A CA 1
ATOM 680 C C . VAL A 1 85 ? -4.251 -5.752 1.624 1.00 96.50 85 VAL A C 1
ATOM 682 O O . VAL A 1 85 ? -4.678 -6.675 0.937 1.00 96.50 85 VAL A O 1
ATOM 685 N N . GLY A 1 86 ? -5.047 -5.101 2.474 1.00 95.62 86 GLY A N 1
ATOM 686 C CA . GLY A 1 86 ? -6.465 -5.445 2.618 1.00 95.62 86 GLY A CA 1
ATOM 687 C C . GLY A 1 86 ? -7.340 -4.847 1.519 1.00 95.62 86 GLY A C 1
ATOM 688 O O . GLY A 1 86 ? -8.396 -5.396 1.214 1.00 95.62 86 GLY A O 1
ATOM 689 N N . PHE A 1 87 ? -6.920 -3.712 0.957 1.00 94.69 87 PHE A N 1
ATOM 690 C CA . PHE A 1 87 ? -7.577 -3.067 -0.172 1.00 94.69 87 PHE A CA 1
ATOM 691 C C . PHE A 1 87 ? -6.543 -2.342 -1.035 1.00 94.69 87 PHE A C 1
ATOM 693 O O . PHE A 1 87 ? -5.847 -1.439 -0.555 1.00 94.69 87 PHE A O 1
ATOM 700 N N . LEU A 1 88 ? -6.450 -2.724 -2.307 1.00 92.94 88 LEU A N 1
ATOM 701 C CA . LEU A 1 88 ? -5.574 -2.061 -3.264 1.00 92.94 88 LEU A CA 1
ATOM 702 C C . LEU A 1 88 ? -6.259 -0.797 -3.795 1.00 92.94 88 LEU A C 1
ATOM 704 O O . LEU A 1 88 ? -7.365 -0.857 -4.323 1.00 92.94 88 LEU A O 1
ATOM 708 N N . ASN A 1 89 ? -5.608 0.358 -3.648 1.00 90.56 89 ASN A N 1
ATOM 709 C CA . ASN A 1 89 ? -6.053 1.571 -4.324 1.00 90.56 89 ASN A CA 1
ATOM 710 C C . ASN A 1 89 ? -5.460 1.632 -5.730 1.00 90.56 89 ASN A C 1
ATOM 712 O O . ASN A 1 89 ? -4.239 1.556 -5.897 1.00 90.56 89 ASN A O 1
ATOM 716 N N . VAL A 1 90 ? -6.333 1.840 -6.706 1.00 85.50 90 VAL A N 1
ATOM 717 C CA . VAL A 1 90 ? -6.011 1.857 -8.126 1.00 85.50 90 VAL A CA 1
ATOM 718 C C . VAL A 1 90 ? -6.590 3.135 -8.721 1.00 85.50 90 VAL A C 1
ATOM 720 O O . VAL A 1 90 ? -7.809 3.294 -8.720 1.00 85.50 90 VAL A O 1
ATOM 723 N N . ASP A 1 91 ? -5.748 4.027 -9.245 1.00 78.56 91 ASP A N 1
ATOM 724 C CA . ASP A 1 91 ? -6.258 5.223 -9.931 1.00 78.56 91 ASP A CA 1
ATOM 725 C C . ASP A 1 91 ? -6.513 4.964 -11.437 1.00 78.56 91 ASP A C 1
ATOM 727 O O . ASP A 1 91 ? -7.311 5.668 -12.048 1.00 78.56 91 ASP A O 1
ATOM 731 N N . ASP A 1 92 ? -5.900 3.929 -12.037 1.00 82.94 92 ASP A N 1
ATOM 732 C CA . ASP A 1 92 ? -6.234 3.415 -13.381 1.00 82.94 92 ASP A CA 1
ATOM 733 C C . ASP A 1 92 ? -7.078 2.134 -13.284 1.00 82.94 92 ASP A C 1
ATOM 735 O O . ASP A 1 92 ? -6.577 1.008 -13.373 1.00 82.94 92 ASP A O 1
ATOM 739 N N . LEU A 1 93 ? -8.383 2.318 -13.065 1.00 83.88 93 LEU A N 1
ATOM 740 C CA . LEU A 1 93 ? -9.341 1.218 -12.921 1.00 83.88 93 LEU A CA 1
ATOM 741 C C . LEU A 1 93 ? -9.422 0.338 -14.171 1.00 83.88 93 LEU A C 1
ATOM 743 O O . LEU A 1 93 ? -9.564 -0.874 -14.040 1.00 83.88 93 LEU A O 1
ATOM 747 N N . ARG A 1 94 ? -9.303 0.924 -15.370 1.00 86.62 94 ARG A N 1
ATOM 748 C CA . ARG A 1 94 ? -9.374 0.176 -16.633 1.00 86.62 94 ARG A CA 1
ATOM 749 C C . ARG A 1 94 ? -8.216 -0.809 -16.747 1.00 86.62 94 ARG A C 1
ATOM 751 O O . ARG A 1 94 ? -8.419 -1.942 -17.169 1.00 86.62 94 ARG A O 1
ATOM 758 N N . ALA A 1 95 ? -7.008 -0.392 -16.377 1.00 84.69 95 ALA A N 1
ATOM 759 C CA . ALA A 1 95 ? -5.873 -1.301 -16.390 1.00 84.69 95 ALA A CA 1
ATOM 760 C C . ALA A 1 95 ? -5.980 -2.380 -15.307 1.00 84.69 95 ALA A C 1
ATOM 762 O O . ALA A 1 95 ? -5.635 -3.525 -15.575 1.00 84.69 95 ALA A O 1
ATOM 763 N N . ALA A 1 96 ? -6.481 -2.054 -14.112 1.00 85.44 96 ALA A N 1
ATOM 764 C CA . ALA A 1 96 ? -6.643 -3.051 -13.052 1.00 85.44 96 ALA A CA 1
ATOM 765 C C . ALA A 1 96 ? -7.701 -4.116 -13.359 1.00 85.44 96 ALA A C 1
ATOM 767 O O . ALA A 1 96 ? -7.549 -5.251 -12.912 1.00 85.44 96 ALA A O 1
ATOM 768 N N . THR A 1 97 ? -8.755 -3.784 -14.110 1.00 86.25 97 THR A N 1
ATOM 769 C CA . THR A 1 97 ? -9.755 -4.777 -14.537 1.00 86.25 97 THR A CA 1
ATOM 770 C C . THR A 1 97 ? -9.265 -5.659 -15.681 1.00 86.25 97 THR A C 1
ATOM 772 O O . THR A 1 97 ? -9.723 -6.789 -15.802 1.00 86.25 97 THR A O 1
ATOM 775 N N . ALA A 1 98 ? -8.341 -5.166 -16.509 1.00 86.19 98 ALA A N 1
ATOM 776 C CA . ALA A 1 98 ? -7.687 -5.952 -17.557 1.00 86.19 98 ALA A CA 1
ATOM 777 C C . ALA A 1 98 ? -6.490 -6.772 -17.040 1.00 86.19 98 ALA A C 1
ATOM 779 O O . ALA A 1 98 ? -5.952 -7.602 -17.771 1.00 86.19 98 ALA A O 1
ATOM 780 N N . TRP A 1 99 ? -6.047 -6.514 -15.807 1.00 81.25 99 TRP A N 1
ATOM 781 C CA . TRP A 1 99 ? -4.940 -7.222 -15.183 1.00 81.25 99 TRP A CA 1
ATOM 782 C C . TRP A 1 99 ? -5.371 -8.640 -14.807 1.00 81.25 99 TRP A C 1
ATOM 784 O O . TRP A 1 99 ? -6.359 -8.832 -14.101 1.00 81.25 99 TRP A O 1
ATOM 794 N N . ASP A 1 100 ? -4.624 -9.635 -15.273 1.00 83.38 100 ASP A N 1
ATOM 795 C CA . ASP A 1 100 ? -4.736 -11.000 -14.764 1.00 83.38 100 ASP A CA 1
ATOM 796 C C . ASP A 1 100 ? -4.217 -10.985 -13.320 1.00 83.38 100 ASP A C 1
ATOM 798 O O . ASP A 1 100 ? -3.107 -10.542 -13.091 1.00 83.38 100 ASP A O 1
ATOM 802 N N . TRP A 1 101 ? -4.999 -11.381 -12.319 1.00 81.88 101 TRP A N 1
ATOM 803 C CA . TRP A 1 101 ? -4.533 -11.388 -10.921 1.00 81.88 101 TRP A CA 1
ATOM 804 C C . TRP A 1 101 ? -4.094 -12.780 -10.451 1.00 81.88 101 TRP A C 1
ATOM 806 O O . TRP A 1 101 ? -3.522 -12.915 -9.369 1.00 81.88 101 TRP A O 1
ATOM 816 N N . GLU A 1 102 ? -4.360 -13.820 -11.243 1.00 76.31 102 GLU A N 1
ATOM 817 C CA . GLU A 1 102 ? -4.067 -15.212 -10.895 1.00 76.31 102 GLU A CA 1
ATOM 818 C C . GLU A 1 102 ? -2.646 -15.606 -11.317 1.00 76.31 102 GLU A C 1
ATOM 820 O O . GLU A 1 102 ? -1.979 -16.413 -10.659 1.00 76.31 102 GLU A O 1
ATOM 825 N N . ASN A 1 103 ? -2.149 -15.009 -12.400 1.00 68.00 103 ASN A N 1
ATOM 826 C CA . ASN A 1 103 ? -0.931 -15.448 -13.060 1.00 68.00 103 ASN A CA 1
ATOM 827 C C . ASN A 1 103 ? 0.304 -14.632 -12.649 1.00 68.00 103 ASN A C 1
ATOM 829 O O . ASN A 1 103 ? 0.625 -13.643 -13.283 1.00 68.00 103 ASN A O 1
ATOM 833 N N . ARG A 1 104 ? 1.064 -15.080 -11.638 1.00 61.50 104 ARG A N 1
ATOM 834 C CA . ARG A 1 104 ? 2.215 -14.373 -11.005 1.00 61.50 104 ARG A CA 1
ATOM 835 C C . ARG A 1 104 ? 3.415 -13.983 -11.913 1.00 61.50 104 ARG A C 1
ATOM 837 O O . ARG A 1 104 ? 4.507 -13.735 -11.407 1.00 61.50 104 ARG A O 1
ATOM 844 N N . ARG A 1 105 ? 3.280 -13.971 -13.244 1.00 55.81 105 ARG A N 1
ATOM 845 C CA . ARG A 1 105 ? 4.294 -13.560 -14.233 1.00 55.81 105 ARG A CA 1
ATOM 846 C C . ARG A 1 105 ? 3.700 -12.546 -15.224 1.00 55.81 105 ARG A C 1
ATOM 848 O O . ARG A 1 105 ? 3.342 -12.910 -16.339 1.00 55.81 105 ARG A O 1
ATOM 855 N N . HIS A 1 106 ? 3.644 -11.265 -14.862 1.00 61.03 106 HIS A N 1
ATOM 856 C CA . HIS A 1 106 ? 3.029 -10.216 -15.700 1.00 61.03 106 HIS A CA 1
ATOM 857 C C . HIS A 1 106 ? 3.993 -9.429 -16.612 1.00 61.03 106 HIS A C 1
ATOM 859 O O . HIS A 1 106 ? 3.661 -8.358 -17.118 1.00 61.03 106 HIS A O 1
ATOM 865 N N . MET A 1 107 ? 5.191 -9.949 -16.879 1.00 48.56 107 MET A N 1
ATOM 866 C CA . MET A 1 107 ? 6.243 -9.256 -17.642 1.00 48.56 107 MET A CA 1
ATOM 867 C C . MET A 1 107 ? 6.157 -9.454 -19.174 1.00 48.56 107 MET A C 1
ATOM 869 O O . MET A 1 107 ? 7.193 -9.656 -19.800 1.00 48.56 107 MET A O 1
ATOM 873 N N . ALA A 1 108 ? 4.973 -9.450 -19.809 1.00 45.00 108 ALA A N 1
ATOM 874 C CA . ALA A 1 108 ? 4.919 -9.746 -21.257 1.00 45.00 108 ALA A CA 1
ATOM 875 C C . ALA A 1 108 ? 3.984 -8.928 -22.171 1.00 45.00 108 ALA A C 1
ATOM 877 O O . ALA A 1 108 ? 4.170 -9.022 -23.378 1.00 45.00 108 ALA A O 1
ATOM 878 N N . TRP A 1 109 ? 3.030 -8.112 -21.698 1.00 50.53 109 TRP A N 1
ATOM 879 C CA . TRP A 1 109 ? 1.921 -7.708 -22.596 1.00 50.53 109 TRP A CA 1
ATOM 880 C C . TRP A 1 109 ? 1.701 -6.217 -22.901 1.00 50.53 109 TRP A C 1
ATOM 882 O O . TRP A 1 109 ? 0.705 -5.903 -23.538 1.00 50.53 109 TRP A O 1
ATOM 892 N N . PHE A 1 110 ? 2.596 -5.284 -22.546 1.00 46.50 110 PHE A N 1
ATOM 893 C CA . PHE A 1 110 ? 2.330 -3.847 -22.795 1.00 46.50 110 PHE A CA 1
ATOM 894 C C . PHE A 1 110 ? 3.505 -3.041 -23.385 1.00 46.50 110 PHE A C 1
ATOM 896 O O . PHE A 1 110 ? 3.794 -1.940 -22.924 1.00 46.50 110 PHE A O 1
ATOM 903 N N . TRP A 1 111 ? 4.158 -3.576 -24.424 1.00 42.75 111 TRP A N 1
ATOM 904 C CA . TRP A 1 111 ? 5.066 -2.823 -25.315 1.00 42.75 111 TRP A CA 1
ATOM 905 C C . TRP A 1 111 ? 4.609 -2.833 -26.786 1.00 42.75 111 TRP A C 1
ATOM 907 O O . TRP A 1 111 ? 5.431 -2.893 -27.699 1.00 42.75 111 TRP A O 1
ATOM 917 N N . LEU A 1 112 ? 3.297 -2.755 -27.014 1.00 35.88 112 LEU A N 1
ATOM 918 C CA . LEU A 1 112 ? 2.700 -2.374 -28.297 1.00 35.88 112 LEU A CA 1
ATOM 919 C C . LEU A 1 112 ? 1.587 -1.356 -28.050 1.00 35.88 112 LEU A C 1
ATOM 921 O O . LEU A 1 112 ? 0.854 -1.538 -27.049 1.00 35.88 112 LEU A O 1
#

Sequence (112 aa):
MQPSSGPTLDRFNSTNSYYASVSFPKSVGRAHWLNGEPTAHQLHLVRGQIRGAKKRGLKPRYWGTPNWPIGIRNRMWEVLVEEGVGFLNVDDLRAATAWDWENRRHMAWFWL